Protein AF-A0AAI9R933-F1 (afdb_monomer)

Sequence (126 aa):
MLLDGRWTGPILDQHMHLDRSNRFLDAVSEFTLAGGTGIMLVHKPNFSSDLPTDLDGYRAAYSDTLSMAEEVRAAYGIEVGVVLGPHPVVWEHQIVPLGLKRATELHLEAVSLALDHIEAGDAVCL

Nearest PDB structures (foldseek):
  6uqv-assembly1_A  TM=5.625E-01  e=8.660E-01  Pseudomonas aeruginosa PAO1
  6uqy-assembly1_A  TM=5.247E-01  e=6.674E-01  Pseudomonas aeruginosa PAO1
  8d90-assembly2_B  TM=5.274E-01  e=7.603E-01  Pseudomonas aeruginosa PAO1
  6ur0-assembly2_B  TM=4.885E-01  e=8.660E-01  Pseudomonas aeruginosa PAO1
  8uf8-assembly1_B  TM=4.366E-01  e=6.674E-01  Homo sapiens

Solvent-accessible surface area (backbone atoms only — not comparable to full-atom values): 7118 Å² total; per-residue (Å²): 88,73,57,96,90,38,80,72,47,88,34,68,45,82,74,37,74,66,41,86,93,60,61,36,67,59,53,52,50,53,42,42,75,74,57,42,43,28,37,25,42,37,55,58,79,60,84,92,50,87,68,61,90,51,70,67,42,44,52,52,53,51,51,50,50,53,49,52,45,52,52,47,34,74,75,67,73,37,50,68,46,34,29,35,48,64,53,70,67,56,42,60,62,32,26,76,85,57,33,62,70,52,22,53,52,50,44,53,51,39,41,51,53,30,50,53,35,35,75,71,63,75,22,78,45,108

Mean predicted aligned error: 3.01 Å

pLDDT: mean 96.32, std 3.7, range [74.19, 98.75]

Radius of gyration: 16.58 Å; Cα contacts (8 Å, |Δi|>4): 166; chains: 1; bounding box: 38×24×51 Å

Secondary structure (DSSP, 8-state):
-EETTEE-S--EEEEE---TTTTHHHHHHHHHHTT--EEEEE----TTSPPP-SHHHHHHHHHHHHHHHHHHHHHH--EEEEE----HHHHHHHHHHH-HHHHHHHHHHHHHHHHHHHHHTS-SB-

Structure (mmCIF, N/CA/C/O backbone):
data_AF-A0AAI9R933-F1
#
_entry.id   AF-A0AAI9R933-F1
#
loop_
_atom_site.group_PDB
_atom_site.id
_atom_site.type_symbol
_atom_site.label_atom_id
_atom_site.label_alt_id
_atom_site.label_comp_id
_atom_site.label_asym_id
_atom_site.label_entity_id
_atom_site.label_seq_id
_atom_site.pdbx_PDB_ins_code
_atom_site.Cartn_x
_atom_site.Cartn_y
_atom_site.Cartn_z
_atom_site.occupancy
_atom_site.B_iso_or_equiv
_atom_site.auth_seq_id
_atom_site.auth_comp_id
_atom_site.auth_asym_id
_atom_site.auth_atom_id
_atom_site.pdbx_PDB_model_num
ATOM 1 N N . MET A 1 1 ? -18.812 10.077 19.236 1.00 74.19 1 MET A N 1
ATOM 2 C CA . MET A 1 1 ? -19.716 10.692 20.242 1.00 74.19 1 MET A CA 1
ATOM 3 C C . MET A 1 1 ? -18.941 10.809 21.551 1.00 74.19 1 MET A C 1
ATOM 5 O O . MET A 1 1 ? -18.042 10.004 21.754 1.00 74.19 1 MET A O 1
ATOM 9 N N . LEU A 1 2 ? -19.195 11.825 22.383 1.00 89.19 2 LEU A N 1
ATOM 10 C CA . LEU A 1 2 ? -18.527 11.978 23.686 1.00 89.19 2 LEU A CA 1
ATOM 11 C C . LEU A 1 2 ? -19.402 11.364 24.790 1.00 89.19 2 LEU A C 1
ATOM 13 O O . LEU A 1 2 ? -20.589 11.674 24.851 1.00 89.19 2 LEU A O 1
ATOM 17 N N . LEU A 1 3 ? -18.818 10.538 25.658 1.00 91.88 3 LEU A N 1
ATOM 18 C CA . LEU A 1 3 ? -19.428 10.012 26.882 1.00 91.88 3 LEU A CA 1
ATOM 19 C C . LEU A 1 3 ? -18.541 10.409 28.066 1.00 91.88 3 LEU A C 1
ATOM 21 O O . LEU A 1 3 ? -17.346 10.122 28.054 1.00 91.88 3 LEU A O 1
ATOM 25 N N . ASP A 1 4 ? -19.095 11.121 29.047 1.00 93.50 4 ASP A N 1
ATOM 26 C CA . ASP A 1 4 ? -18.366 11.619 30.228 1.00 93.50 4 ASP A CA 1
ATOM 27 C C . ASP A 1 4 ? -17.064 12.374 29.890 1.00 93.50 4 ASP A C 1
ATOM 29 O O . ASP A 1 4 ? -16.027 12.228 30.538 1.00 93.50 4 ASP A O 1
ATOM 33 N N . GLY A 1 5 ? -17.104 13.171 28.816 1.00 92.00 5 GLY A N 1
ATOM 34 C CA . GLY A 1 5 ? -15.951 13.935 28.328 1.00 92.00 5 GLY A CA 1
ATOM 35 C C . GLY A 1 5 ? -14.900 13.108 27.578 1.00 92.00 5 GLY A C 1
ATOM 36 O O . GLY A 1 5 ? -13.880 13.661 27.174 1.00 92.00 5 GLY A O 1
ATOM 37 N N . ARG A 1 6 ? -15.136 11.809 27.351 1.00 89.25 6 ARG A N 1
ATOM 38 C CA . ARG A 1 6 ? -14.261 10.917 26.576 1.00 89.25 6 ARG A CA 1
ATOM 39 C C . ARG A 1 6 ? -14.865 10.597 25.218 1.00 89.25 6 ARG A C 1
ATOM 41 O O . ARG A 1 6 ? -16.064 10.362 25.102 1.00 89.25 6 ARG A O 1
ATOM 48 N N . TRP A 1 7 ? -14.038 10.566 24.179 1.00 91.44 7 TRP A N 1
ATOM 49 C CA . TRP A 1 7 ? -14.464 10.116 22.855 1.00 91.44 7 TRP A CA 1
ATOM 50 C C . TRP A 1 7 ? -14.665 8.600 22.845 1.00 91.44 7 TRP A C 1
ATOM 52 O O . TRP A 1 7 ? -13.781 7.858 23.258 1.00 91.44 7 TRP A O 1
ATOM 62 N N . THR A 1 8 ? -15.829 8.155 22.375 1.00 91.31 8 THR A N 1
ATOM 63 C CA . THR A 1 8 ? -16.189 6.733 22.229 1.00 91.31 8 THR A CA 1
ATOM 64 C C . THR A 1 8 ? -16.507 6.348 20.785 1.00 91.31 8 THR A C 1
ATOM 66 O O . THR A 1 8 ? -16.987 5.250 20.524 1.00 91.31 8 THR A O 1
ATOM 69 N N . GLY A 1 9 ? -16.310 7.270 19.838 1.00 94.50 9 GLY A N 1
ATOM 70 C CA . GLY A 1 9 ? -16.488 6.975 18.419 1.00 94.50 9 GLY A CA 1
ATOM 71 C C . GLY A 1 9 ? -15.240 6.344 17.793 1.00 94.50 9 GLY A C 1
ATOM 72 O O . GLY A 1 9 ? -14.224 6.192 18.471 1.00 94.50 9 GLY A O 1
ATOM 73 N N . PRO A 1 10 ? -15.288 6.055 16.484 1.00 96.12 10 PRO A N 1
ATOM 74 C CA . PRO A 1 10 ? -14.117 5.612 15.738 1.00 96.12 10 PRO A CA 1
ATOM 75 C C . PRO A 1 10 ? -12.979 6.637 15.792 1.00 96.12 10 PRO A C 1
ATOM 77 O O . PRO A 1 10 ? -13.225 7.847 15.801 1.00 96.12 10 PRO A O 1
ATOM 80 N N . ILE A 1 11 ? -11.742 6.149 15.808 1.00 97.19 11 ILE A N 1
ATOM 81 C CA . ILE A 1 11 ? -10.516 6.933 15.652 1.00 97.19 11 ILE A CA 1
ATOM 82 C C . ILE A 1 11 ? -9.781 6.356 14.444 1.00 97.19 11 ILE A C 1
ATOM 84 O O . ILE A 1 11 ? -9.322 5.214 14.479 1.00 97.19 11 ILE A O 1
ATOM 88 N N . LEU A 1 12 ? -9.713 7.149 13.377 1.00 97.88 12 LEU A N 1
ATOM 89 C CA . LEU A 1 12 ? -9.089 6.786 12.109 1.00 97.88 12 LEU A CA 1
ATOM 90 C C . LEU A 1 12 ? -7.778 7.551 11.948 1.00 97.88 12 LEU A C 1
ATOM 92 O O . LEU A 1 12 ? -7.792 8.784 11.969 1.00 97.88 12 LEU A O 1
ATOM 96 N N . ASP A 1 13 ? -6.679 6.836 11.725 1.00 98.19 13 ASP A N 1
ATOM 97 C CA . ASP A 1 13 ? -5.514 7.439 11.081 1.00 98.19 13 ASP A CA 1
ATOM 98 C C . ASP A 1 13 ? -5.760 7.464 9.568 1.00 98.19 13 ASP A C 1
ATOM 100 O O . ASP A 1 13 ? -5.876 6.423 8.922 1.00 98.19 13 ASP A O 1
ATOM 104 N N . GLN A 1 14 ? -5.904 8.663 9.011 1.00 97.12 14 GLN A N 1
ATOM 105 C CA . GLN A 1 14 ? -6.256 8.859 7.604 1.00 97.12 14 GLN A CA 1
ATOM 106 C C . GLN A 1 14 ? -5.078 8.637 6.650 1.00 97.12 14 GLN A C 1
ATOM 108 O O . GLN A 1 14 ? -5.293 8.620 5.440 1.00 97.12 14 GLN A O 1
ATOM 113 N N . HIS A 1 15 ? -3.848 8.499 7.154 1.00 97.56 15 HIS A N 1
ATOM 114 C CA . HIS A 1 15 ? -2.666 8.316 6.317 1.00 97.56 15 HIS A CA 1
ATOM 115 C C . HIS A 1 15 ? -1.547 7.646 7.116 1.00 97.56 15 HIS A C 1
ATOM 117 O O . HIS A 1 15 ? -0.675 8.311 7.676 1.00 97.56 15 HIS A O 1
ATOM 123 N N . MET A 1 16 ? -1.520 6.316 7.103 1.00 97.38 16 MET A N 1
ATOM 124 C CA . MET A 1 16 ? -0.475 5.538 7.755 1.00 97.38 16 MET A CA 1
ATOM 125 C C . MET A 1 16 ? 0.409 4.839 6.723 1.00 97.38 16 MET A C 1
ATOM 127 O O . MET A 1 16 ? -0.068 4.100 5.864 1.00 97.38 16 MET A O 1
ATOM 131 N N . HIS A 1 17 ? 1.720 5.031 6.847 1.00 96.69 17 HIS A N 1
ATOM 132 C CA . HIS A 1 17 ? 2.710 4.208 6.161 1.00 96.69 17 HIS A CA 1
ATOM 133 C C . HIS A 1 17 ? 3.276 3.182 7.136 1.00 96.69 17 HIS A C 1
ATOM 135 O O . HIS A 1 17 ? 3.800 3.542 8.192 1.00 96.69 17 HIS A O 1
ATOM 141 N N . LEU A 1 18 ? 3.218 1.911 6.755 1.00 96.50 18 LEU A N 1
ATOM 142 C CA . LEU A 1 18 ? 3.843 0.821 7.490 1.00 96.50 18 LEU A CA 1
ATOM 143 C C . LEU A 1 18 ? 5.090 0.337 6.749 1.00 96.50 18 LEU A C 1
ATOM 145 O O . LEU A 1 18 ? 5.205 0.479 5.535 1.00 96.50 18 LEU A O 1
ATOM 149 N N . ASP A 1 19 ? 6.037 -0.227 7.493 1.00 94.06 19 ASP A N 1
ATOM 150 C CA . ASP A 1 19 ? 7.319 -0.675 6.954 1.00 94.06 19 ASP A CA 1
ATOM 151 C C . ASP A 1 19 ? 7.771 -1.938 7.688 1.00 94.06 19 ASP A C 1
ATOM 153 O O . ASP A 1 19 ? 8.041 -1.890 8.893 1.00 94.06 19 ASP A O 1
ATOM 157 N N . ARG A 1 20 ? 7.836 -3.061 6.959 1.00 91.69 20 ARG A N 1
ATOM 158 C CA . ARG A 1 20 ? 8.215 -4.380 7.495 1.00 91.69 20 ARG A CA 1
ATOM 159 C C . ARG A 1 20 ? 9.632 -4.417 8.057 1.00 91.69 20 ARG A C 1
ATOM 161 O O . ARG A 1 20 ? 9.917 -5.242 8.915 1.00 91.69 20 ARG A O 1
ATOM 168 N N . SER A 1 21 ? 10.523 -3.555 7.572 1.00 91.75 21 SER A N 1
ATOM 169 C CA . SER A 1 21 ? 11.904 -3.457 8.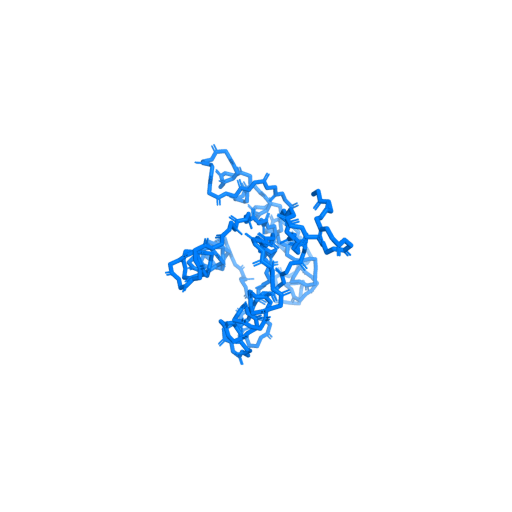058 1.00 91.75 21 SER A CA 1
ATOM 170 C C . SER A 1 21 ? 12.041 -2.542 9.278 1.00 91.75 21 SER A C 1
ATOM 172 O O . SER A 1 21 ? 13.153 -2.289 9.739 1.00 91.75 21 SER A O 1
ATOM 174 N N . ASN A 1 22 ? 10.926 -2.031 9.802 1.00 93.56 22 ASN A N 1
ATOM 175 C CA . ASN A 1 22 ? 10.885 -1.189 10.985 1.00 93.56 22 ASN A CA 1
ATOM 176 C C . ASN A 1 22 ? 9.774 -1.681 11.931 1.00 93.56 22 ASN A C 1
ATOM 178 O O . ASN A 1 22 ? 9.591 -2.881 12.109 1.00 93.56 22 ASN A O 1
ATOM 182 N N . ARG A 1 23 ? 9.034 -0.773 12.569 1.00 95.75 23 ARG A N 1
ATOM 183 C CA . ARG A 1 23 ? 8.092 -1.114 13.642 1.00 95.75 23 ARG A CA 1
ATOM 184 C C . ARG A 1 23 ? 6.869 -1.916 13.199 1.00 95.75 23 ARG A C 1
ATOM 186 O O . ARG A 1 23 ? 6.298 -2.599 14.032 1.00 95.75 23 ARG A O 1
ATOM 193 N N . PHE A 1 24 ? 6.451 -1.805 11.936 1.00 96.75 24 PHE A N 1
ATOM 194 C CA . PHE A 1 24 ? 5.289 -2.494 11.362 1.00 96.75 24 PHE A CA 1
ATOM 195 C C . PHE A 1 24 ? 4.120 -2.710 12.353 1.00 96.75 24 PHE A C 1
ATOM 197 O O . PHE A 1 24 ? 3.462 -1.742 12.734 1.00 96.75 24 PHE A O 1
ATOM 204 N N . LEU A 1 25 ? 3.884 -3.951 12.798 1.00 98.31 25 LEU A N 1
ATOM 205 C CA . LEU A 1 25 ? 2.801 -4.313 13.717 1.00 98.31 25 LEU A CA 1
ATOM 206 C C . LEU A 1 25 ? 2.930 -3.647 15.094 1.00 98.31 25 LEU A C 1
ATOM 208 O O . LEU A 1 25 ? 1.917 -3.261 15.664 1.00 98.31 25 LEU A O 1
ATOM 212 N N . ASP A 1 26 ? 4.137 -3.400 15.607 1.00 98.31 26 ASP A N 1
ATOM 213 C CA . ASP A 1 26 ? 4.313 -2.699 16.885 1.00 98.31 26 ASP A CA 1
ATOM 214 C C . ASP A 1 26 ? 3.759 -1.268 16.830 1.00 98.31 26 ASP A C 1
ATOM 216 O O . ASP A 1 26 ? 3.198 -0.786 17.813 1.00 98.31 26 ASP A O 1
ATOM 220 N N . ALA A 1 27 ? 3.864 -0.590 15.680 1.00 98.00 27 ALA A N 1
ATOM 221 C CA . ALA A 1 27 ? 3.274 0.739 15.507 1.00 98.00 27 ALA A CA 1
ATOM 222 C C . ALA A 1 27 ? 1.737 0.685 15.541 1.00 98.00 27 ALA A C 1
ATOM 224 O O . ALA A 1 27 ? 1.094 1.539 16.150 1.00 98.00 27 ALA A O 1
ATOM 225 N N . VAL A 1 28 ? 1.146 -0.349 14.936 1.00 98.56 28 VAL A N 1
ATOM 226 C CA . VAL A 1 28 ? -0.308 -0.561 14.957 1.00 98.56 28 VAL A CA 1
ATOM 227 C C . VAL A 1 28 ? -0.785 -0.972 16.352 1.00 98.56 28 VAL A C 1
ATOM 229 O O . VAL A 1 28 ? -1.808 -0.483 16.827 1.00 98.56 28 VAL A O 1
ATOM 232 N N . SER A 1 29 ? -0.016 -1.803 17.055 1.00 98.56 29 SER A N 1
ATOM 233 C CA . SER A 1 29 ? -0.261 -2.172 18.451 1.00 98.56 29 SER A CA 1
ATOM 234 C C . SER A 1 29 ? -0.363 -0.933 19.341 1.00 98.56 29 SER A C 1
ATOM 236 O O . SER A 1 29 ? -1.332 -0.766 20.077 1.00 98.56 29 SER A O 1
ATOM 238 N N . GLU A 1 30 ? 0.580 0.003 19.224 1.00 98.38 30 GLU A N 1
ATOM 239 C CA . GLU A 1 30 ? 0.533 1.250 19.993 1.00 98.38 30 GLU A CA 1
ATOM 240 C C . GLU A 1 30 ? -0.665 2.130 19.633 1.00 98.38 30 GLU A C 1
ATOM 242 O O . GLU A 1 30 ? -1.310 2.681 20.528 1.00 98.38 30 GLU A O 1
ATOM 247 N N . PHE A 1 31 ? -0.998 2.235 18.344 1.00 98.38 31 PHE A N 1
ATOM 248 C CA . PHE A 1 31 ? -2.167 2.990 17.897 1.00 98.38 31 PHE A CA 1
ATOM 249 C C . PHE A 1 31 ? -3.472 2.404 18.454 1.00 98.38 31 PHE A C 1
ATOM 251 O O . PHE A 1 31 ? -4.312 3.138 18.979 1.00 98.38 31 PHE A O 1
ATOM 258 N N . THR A 1 32 ? -3.630 1.081 18.410 1.00 98.06 32 THR A N 1
ATOM 259 C CA . THR A 1 32 ? -4.824 0.399 18.931 1.00 98.06 32 THR A CA 1
ATOM 260 C C . THR A 1 32 ? -4.916 0.465 20.454 1.00 98.06 32 THR A C 1
ATOM 262 O O . THR A 1 32 ? -5.994 0.735 20.984 1.00 98.06 32 THR A O 1
ATOM 265 N N . LEU A 1 33 ? -3.794 0.351 21.175 1.00 97.38 33 LEU A N 1
ATOM 266 C CA . LEU A 1 33 ? -3.738 0.560 22.630 1.00 97.38 33 LEU A CA 1
ATOM 267 C C . LEU A 1 33 ? -4.127 1.989 23.040 1.00 97.38 33 LEU A C 1
ATOM 269 O O . LEU A 1 33 ? -4.678 2.187 24.124 1.00 97.38 33 LEU A O 1
ATOM 273 N N . ALA A 1 34 ? -3.886 2.977 22.176 1.00 96.19 34 ALA A N 1
ATOM 274 C CA . ALA A 1 34 ? -4.325 4.357 22.373 1.00 96.19 34 ALA A CA 1
ATOM 275 C C . ALA A 1 34 ? -5.809 4.599 22.012 1.00 96.19 34 ALA A C 1
ATOM 277 O O . ALA A 1 34 ? -6.303 5.715 22.187 1.00 96.19 34 ALA A O 1
ATOM 278 N N . GLY A 1 35 ? -6.531 3.575 21.543 1.00 95.88 35 GLY A N 1
ATOM 279 C CA . GLY A 1 35 ? -7.947 3.644 21.168 1.00 95.88 35 GLY A CA 1
ATOM 280 C C . GLY A 1 35 ? -8.210 3.767 19.665 1.00 95.88 35 GLY A C 1
ATOM 281 O O . GLY A 1 35 ? -9.352 3.998 19.274 1.00 95.88 35 GLY A O 1
ATOM 282 N N . GLY A 1 36 ? -7.182 3.630 18.824 1.00 97.75 36 GLY A N 1
ATOM 283 C CA . GLY A 1 36 ? -7.312 3.596 17.370 1.00 97.75 36 GLY A CA 1
ATOM 284 C C . GLY A 1 36 ? -8.201 2.448 16.889 1.00 97.75 36 GLY A C 1
ATOM 285 O O . GLY A 1 36 ? -8.065 1.318 17.352 1.00 97.75 36 GLY A O 1
ATOM 286 N N . THR A 1 37 ? -9.111 2.732 15.955 1.00 98.19 37 THR A N 1
ATOM 287 C CA . THR A 1 37 ? -10.097 1.753 15.456 1.00 98.19 37 THR A CA 1
ATOM 288 C C . THR A 1 37 ? -10.011 1.513 13.955 1.00 98.19 37 THR A C 1
ATOM 290 O O . THR A 1 37 ? -10.678 0.617 13.445 1.00 98.19 37 THR A O 1
ATOM 293 N N . GLY A 1 38 ? -9.232 2.316 13.232 1.00 98.44 38 GLY A N 1
ATOM 294 C CA . GLY A 1 38 ? -8.953 2.059 11.829 1.00 98.44 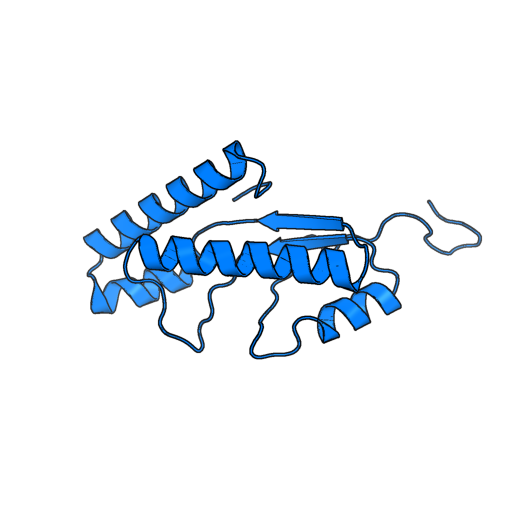38 GLY A CA 1
ATOM 295 C C . GLY A 1 38 ? -7.799 2.881 11.281 1.00 98.44 38 GLY A C 1
ATOM 296 O O . GLY A 1 38 ? -7.417 3.897 11.865 1.00 98.44 38 GLY A O 1
ATOM 297 N N . ILE A 1 39 ? -7.254 2.435 10.153 1.00 98.62 39 ILE A N 1
ATOM 298 C CA . ILE A 1 39 ? -6.174 3.113 9.431 1.00 98.62 39 ILE A CA 1
ATOM 299 C C . ILE A 1 39 ? -6.449 3.136 7.925 1.00 98.62 39 ILE A C 1
ATOM 301 O O . ILE A 1 39 ? -7.058 2.219 7.377 1.00 98.62 39 ILE A O 1
ATOM 305 N N . MET A 1 40 ? -5.942 4.156 7.243 1.00 98.56 40 MET A N 1
ATOM 306 C CA . MET A 1 40 ? -5.737 4.144 5.797 1.00 98.56 40 MET A CA 1
ATOM 307 C C . MET A 1 40 ? -4.273 3.803 5.532 1.00 98.56 40 MET A C 1
ATOM 309 O O . MET A 1 40 ? -3.388 4.639 5.721 1.00 98.56 40 MET A O 1
ATOM 313 N N . LEU A 1 41 ? -4.010 2.561 5.134 1.00 98.50 41 LEU A N 1
ATOM 314 C CA . LEU A 1 41 ? -2.682 2.089 4.777 1.00 98.50 41 LEU A CA 1
ATOM 315 C C . LEU A 1 41 ? -2.316 2.610 3.387 1.00 98.50 41 LEU A C 1
ATOM 317 O O . LEU A 1 41 ? -2.814 2.115 2.375 1.00 98.50 41 LEU A O 1
ATOM 321 N N . VAL A 1 42 ? -1.435 3.605 3.349 1.00 98.06 42 VAL A N 1
ATOM 322 C CA . VAL A 1 42 ? -0.963 4.209 2.104 1.00 98.06 42 VAL A CA 1
ATOM 323 C C . VAL A 1 42 ? 0.286 3.492 1.627 1.00 98.06 42 VAL A C 1
ATOM 325 O O . VAL A 1 42 ? 1.265 3.371 2.374 1.00 98.06 42 VAL A O 1
ATOM 328 N N . HIS A 1 43 ? 0.263 3.044 0.372 1.00 97.44 43 HIS A N 1
ATOM 329 C CA . HIS A 1 43 ? 1.386 2.369 -0.255 1.00 97.44 43 HIS A CA 1
ATOM 330 C C . HIS A 1 43 ? 2.672 3.181 -0.089 1.00 97.44 43 HIS A C 1
ATOM 332 O O . HIS A 1 43 ? 2.790 4.330 -0.525 1.00 97.44 43 HIS A O 1
ATOM 338 N N . LYS A 1 44 ? 3.656 2.545 0.541 1.00 93.62 44 LYS A N 1
ATOM 339 C CA . LYS A 1 44 ? 5.033 3.009 0.605 1.00 93.62 44 LYS A CA 1
ATOM 340 C C . LYS A 1 44 ? 5.906 1.868 0.086 1.00 93.62 44 LYS A C 1
ATOM 342 O O . LYS A 1 44 ? 5.933 0.812 0.713 1.00 93.62 44 LYS A O 1
ATOM 347 N N . PRO A 1 45 ? 6.641 2.059 -1.014 1.00 88.44 45 PRO A N 1
ATOM 348 C CA . PRO A 1 45 ? 7.586 1.056 -1.469 1.00 88.44 45 PRO A CA 1
ATOM 349 C C . PRO A 1 45 ? 8.737 0.933 -0.466 1.00 88.44 45 PRO A C 1
ATOM 351 O O . PRO A 1 45 ? 9.081 1.884 0.245 1.00 88.44 45 PRO A O 1
ATOM 354 N N . ASN A 1 46 ? 9.362 -0.240 -0.415 1.00 88.25 46 ASN A N 1
ATOM 355 C CA . ASN A 1 46 ? 10.532 -0.437 0.424 1.00 88.25 46 ASN A CA 1
ATOM 356 C C . ASN A 1 46 ? 11.753 0.255 -0.203 1.00 88.25 46 ASN A C 1
ATOM 358 O O . ASN A 1 46 ? 12.438 -0.302 -1.054 1.00 88.25 46 ASN A O 1
ATOM 362 N N . PHE A 1 47 ? 12.037 1.476 0.252 1.00 87.69 47 PHE A N 1
ATOM 363 C CA . PHE A 1 47 ? 13.213 2.251 -0.162 1.00 87.69 47 PHE A CA 1
ATOM 364 C C . PHE A 1 47 ? 14.549 1.676 0.336 1.00 87.69 47 PHE A C 1
ATOM 366 O O . PHE A 1 47 ? 15.602 2.165 -0.064 1.00 87.69 47 PHE A O 1
ATOM 373 N N . SER A 1 48 ? 14.525 0.668 1.214 1.00 85.56 48 SER A N 1
ATOM 374 C CA . SER A 1 48 ? 15.728 -0.042 1.670 1.00 85.56 48 SER A CA 1
ATOM 375 C C . SER A 1 48 ? 16.074 -1.243 0.780 1.00 85.56 48 SER A C 1
ATOM 377 O O . SER A 1 48 ? 17.114 -1.866 0.985 1.00 85.56 48 SER A O 1
ATOM 3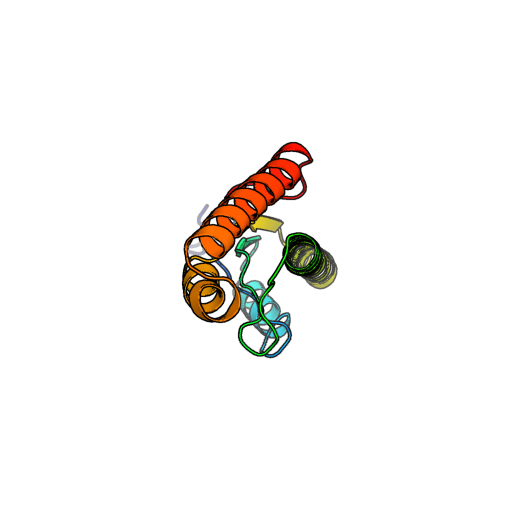79 N N . SER A 1 49 ? 15.212 -1.586 -0.182 1.00 83.69 49 SER A N 1
ATOM 380 C CA . SER A 1 49 ? 15.422 -2.638 -1.180 1.00 83.69 49 SER A CA 1
ATOM 381 C C . SER A 1 49 ? 15.382 -2.071 -2.598 1.00 83.69 49 SER A C 1
ATOM 383 O O . SER A 1 49 ? 15.141 -0.879 -2.796 1.00 83.69 49 SER A O 1
ATOM 385 N N . ASP A 1 50 ? 15.584 -2.936 -3.593 1.00 87.06 50 ASP A N 1
ATOM 386 C CA . ASP A 1 50 ? 15.440 -2.553 -4.994 1.00 87.06 50 ASP A CA 1
ATOM 387 C C . ASP A 1 50 ? 14.019 -2.043 -5.267 1.00 87.06 50 ASP A C 1
ATOM 389 O O . ASP A 1 50 ? 13.020 -2.702 -4.963 1.00 87.06 50 ASP A O 1
ATOM 393 N N . LEU A 1 51 ? 13.938 -0.837 -5.829 1.00 94.56 51 LEU A N 1
ATOM 394 C CA . LEU A 1 51 ? 12.679 -0.253 -6.273 1.00 94.56 51 LEU A CA 1
ATOM 395 C C . LEU A 1 51 ? 12.200 -0.962 -7.551 1.00 94.56 51 LEU A C 1
ATOM 397 O O . LEU A 1 51 ? 13.034 -1.385 -8.355 1.00 94.56 51 LEU A O 1
ATOM 401 N N . PRO A 1 52 ? 10.877 -1.056 -7.789 1.00 95.94 52 PRO A N 1
ATOM 402 C CA . PRO A 1 52 ? 10.349 -1.632 -9.021 1.00 95.94 52 PRO A CA 1
ATOM 403 C C . PRO A 1 52 ? 10.976 -0.984 -10.259 1.00 95.94 52 PRO A C 1
ATOM 405 O O . PRO A 1 52 ? 11.062 0.239 -10.338 1.00 95.94 52 PRO A O 1
ATOM 408 N N . THR A 1 53 ? 11.402 -1.784 -11.234 1.00 96.56 53 THR A N 1
ATOM 409 C CA . THR A 1 53 ? 11.926 -1.293 -12.527 1.00 96.56 53 THR A CA 1
ATOM 410 C C . THR A 1 53 ? 11.061 -1.712 -13.717 1.00 96.56 53 THR A C 1
ATOM 412 O O . THR A 1 53 ? 11.295 -1.288 -14.849 1.00 96.56 53 THR A O 1
ATOM 415 N N . ASP A 1 54 ? 10.014 -2.485 -13.445 1.00 97.81 54 ASP A N 1
ATOM 416 C CA . ASP A 1 54 ? 8.997 -2.947 -14.375 1.00 97.81 54 ASP A CA 1
ATOM 417 C C . ASP A 1 54 ? 7.645 -3.114 -13.656 1.00 97.81 54 ASP A C 1
ATOM 419 O O . ASP A 1 54 ? 7.508 -2.849 -12.454 1.00 97.81 54 ASP A O 1
ATOM 423 N N . LEU A 1 55 ? 6.619 -3.503 -14.416 1.00 98.19 55 LEU A N 1
ATOM 424 C CA . LEU A 1 55 ? 5.260 -3.634 -13.899 1.00 98.19 55 LEU A CA 1
ATOM 425 C C . LEU A 1 55 ? 5.111 -4.821 -12.936 1.00 98.19 55 LEU A C 1
ATOM 427 O O . LEU A 1 55 ? 4.319 -4.743 -11.999 1.00 98.19 55 LEU A O 1
ATOM 431 N N . ASP A 1 56 ? 5.883 -5.892 -13.120 1.00 98.31 56 ASP A N 1
ATOM 432 C CA . ASP A 1 56 ? 5.851 -7.053 -12.226 1.00 98.31 56 ASP A CA 1
ATOM 433 C C . ASP A 1 56 ? 6.408 -6.701 -10.839 1.00 98.31 56 ASP A C 1
ATOM 435 O O . ASP A 1 56 ? 5.837 -7.104 -9.822 1.00 98.31 56 ASP A O 1
ATOM 439 N N . GLY A 1 57 ? 7.436 -5.849 -10.772 1.00 97.62 57 GLY A N 1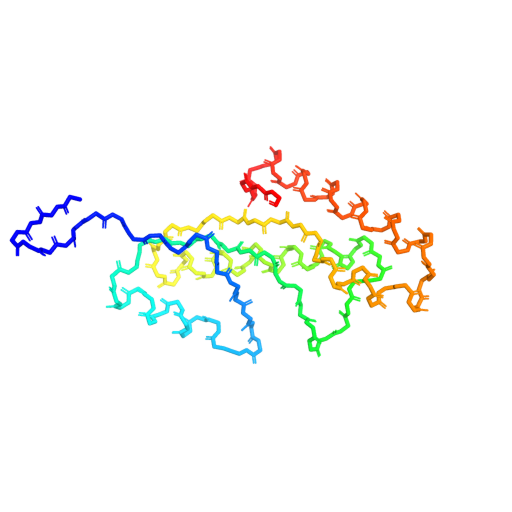
ATOM 440 C CA . GLY A 1 57 ? 7.910 -5.264 -9.520 1.00 97.62 57 GLY A CA 1
ATOM 441 C C . GLY A 1 57 ? 6.831 -4.447 -8.802 1.00 97.62 57 GLY A C 1
ATOM 442 O O . GLY A 1 57 ? 6.697 -4.540 -7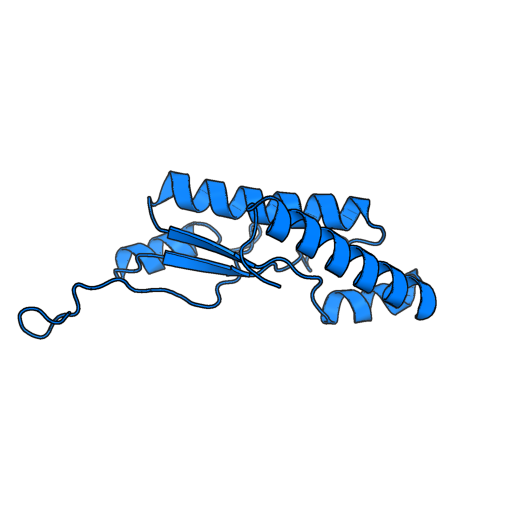.581 1.00 97.62 57 GLY A O 1
ATOM 443 N N . TYR A 1 58 ? 6.010 -3.691 -9.539 1.00 98.12 58 TYR A N 1
ATOM 444 C CA . TYR A 1 58 ? 4.872 -2.976 -8.949 1.00 98.12 58 TYR A CA 1
ATOM 445 C C . TYR A 1 58 ? 3.773 -3.922 -8.463 1.00 98.12 58 TYR A C 1
ATOM 447 O O . TYR A 1 58 ? 3.244 -3.706 -7.374 1.00 98.12 58 TYR A O 1
ATOM 455 N N . ARG A 1 59 ? 3.468 -4.998 -9.202 1.00 98.25 59 ARG A N 1
ATOM 456 C CA . ARG A 1 59 ? 2.531 -6.038 -8.737 1.00 98.25 59 ARG A CA 1
ATOM 457 C C . ARG A 1 59 ? 2.993 -6.643 -7.417 1.00 98.25 59 ARG A C 1
ATOM 459 O O . ARG A 1 59 ? 2.190 -6.767 -6.496 1.00 98.25 59 ARG A O 1
ATOM 466 N N . ALA A 1 60 ? 4.281 -6.959 -7.297 1.00 97.19 60 ALA A N 1
ATOM 467 C CA . ALA A 1 60 ? 4.851 -7.464 -6.052 1.00 97.19 60 ALA A CA 1
ATOM 468 C C . ALA A 1 60 ? 4.749 -6.430 -4.915 1.00 97.19 60 ALA A C 1
ATOM 470 O O . ALA A 1 60 ? 4.310 -6.766 -3.817 1.00 97.19 60 ALA A O 1
ATOM 471 N N . ALA A 1 61 ? 5.084 -5.165 -5.182 1.00 96.88 61 ALA A N 1
ATOM 472 C CA . ALA A 1 61 ? 5.041 -4.099 -4.182 1.00 96.88 61 ALA A CA 1
ATOM 473 C C . ALA A 1 61 ? 3.611 -3.795 -3.684 1.00 96.88 61 ALA A C 1
ATOM 475 O O . ALA A 1 61 ? 3.400 -3.579 -2.487 1.00 96.88 61 ALA A O 1
ATOM 476 N N . TYR A 1 62 ? 2.615 -3.798 -4.574 1.00 98.06 62 TYR A N 1
ATOM 477 C CA . TYR A 1 62 ? 1.207 -3.628 -4.199 1.00 98.06 62 TYR A CA 1
ATOM 478 C C . TYR A 1 62 ? 0.663 -4.854 -3.475 1.00 98.06 62 TYR A C 1
ATOM 480 O O . TYR A 1 62 ? 0.020 -4.701 -2.438 1.00 98.06 62 TYR A O 1
ATOM 488 N N . SER A 1 63 ? 0.994 -6.061 -3.943 1.00 97.69 63 SER A N 1
ATOM 489 C CA . SER A 1 63 ? 0.638 -7.301 -3.249 1.00 97.69 63 SER A CA 1
ATOM 490 C C . SER A 1 63 ? 1.189 -7.335 -1.823 1.00 97.69 63 SER A C 1
ATOM 492 O O . SER A 1 63 ? 0.507 -7.827 -0.927 1.00 97.69 63 SER A O 1
ATOM 494 N N . ASP A 1 64 ? 2.391 -6.803 -1.592 1.00 97.06 64 ASP A N 1
ATOM 495 C CA . ASP A 1 64 ? 2.948 -6.713 -0.244 1.00 97.06 64 ASP A CA 1
ATOM 496 C C . ASP A 1 64 ? 2.144 -5.754 0.643 1.00 97.06 64 ASP A C 1
ATOM 498 O O . ASP A 1 64 ? 1.803 -6.097 1.771 1.00 97.06 64 ASP A O 1
ATOM 502 N N . THR A 1 65 ? 1.748 -4.592 0.112 1.00 97.94 65 THR A N 1
ATOM 503 C CA . THR A 1 65 ? 0.899 -3.628 0.840 1.00 97.94 65 THR A CA 1
ATOM 504 C C . THR A 1 65 ? -0.467 -4.225 1.187 1.00 97.94 65 THR A C 1
ATOM 506 O O . THR A 1 65 ? -0.954 -4.050 2.304 1.00 97.94 65 THR A O 1
ATOM 509 N N . LEU A 1 66 ? -1.072 -4.974 0.262 1.00 98.50 66 LEU A N 1
ATOM 510 C CA . LEU A 1 66 ? -2.324 -5.693 0.504 1.00 98.50 66 LEU A CA 1
ATOM 511 C C . LEU A 1 66 ? -2.152 -6.768 1.588 1.00 98.50 66 LEU A C 1
ATOM 513 O O . LEU A 1 66 ? -2.971 -6.850 2.500 1.00 98.50 66 LEU A O 1
ATOM 517 N N . SER A 1 67 ? -1.051 -7.528 1.558 1.00 98.50 67 SER A N 1
ATOM 518 C CA . SER A 1 67 ? -0.721 -8.498 2.614 1.00 98.50 67 SER A CA 1
ATOM 519 C C . SER A 1 67 ? -0.554 -7.825 3.976 1.00 98.50 67 SER A C 1
ATOM 521 O O . SER A 1 67 ? -1.064 -8.326 4.973 1.00 98.50 67 SER A O 1
ATOM 523 N N . MET A 1 68 ? 0.110 -6.667 4.034 1.00 98.38 68 MET A N 1
ATOM 524 C CA . MET A 1 68 ? 0.250 -5.906 5.277 1.00 98.38 68 MET A CA 1
ATOM 525 C C . MET A 1 68 ? -1.111 -5.498 5.848 1.00 98.38 68 MET A C 1
ATOM 527 O O . MET A 1 68 ? -1.303 -5.554 7.062 1.00 98.38 68 MET A O 1
ATOM 531 N N . ALA A 1 69 ? -2.060 -5.113 4.990 1.00 98.56 69 ALA A N 1
ATOM 532 C CA . ALA A 1 69 ? -3.417 -4.794 5.416 1.00 98.56 69 ALA A CA 1
ATOM 533 C C . ALA A 1 69 ? -4.119 -6.014 6.036 1.00 98.56 69 ALA A C 1
ATOM 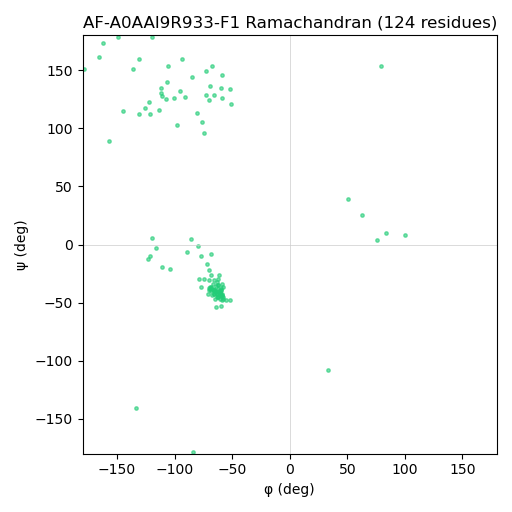535 O O . ALA A 1 69 ? -4.701 -5.895 7.114 1.00 98.56 69 ALA A O 1
ATOM 536 N N . GLU A 1 70 ? -4.014 -7.188 5.407 1.00 98.69 70 GLU A N 1
ATOM 537 C CA . GLU A 1 70 ? -4.558 -8.444 5.945 1.00 98.69 70 GLU A CA 1
ATOM 538 C C . GLU A 1 70 ? -3.926 -8.828 7.287 1.00 98.69 70 GLU A C 1
ATOM 540 O O . GLU A 1 70 ? -4.632 -9.189 8.228 1.00 98.69 70 GLU A O 1
ATOM 545 N N . GLU A 1 71 ? -2.606 -8.689 7.418 1.00 98.69 71 GLU A N 1
ATOM 546 C CA . GLU A 1 71 ? -1.892 -8.957 8.670 1.00 98.69 71 GLU A CA 1
ATOM 547 C C . GLU A 1 71 ? -2.373 -8.043 9.805 1.00 98.69 71 GLU A C 1
ATOM 549 O O . GLU A 1 71 ? -2.607 -8.511 10.921 1.00 98.69 71 GLU A O 1
ATOM 554 N N . VAL A 1 72 ? -2.589 -6.754 9.522 1.00 98.75 72 VAL A N 1
ATOM 555 C CA . VAL A 1 72 ? -3.124 -5.796 10.499 1.00 98.75 72 VAL A CA 1
ATOM 556 C C . VAL A 1 72 ? -4.554 -6.147 10.907 1.00 98.75 72 VAL A C 1
ATOM 558 O O . VAL A 1 72 ? -4.855 -6.176 12.105 1.00 98.75 72 VAL A O 1
ATOM 561 N N . ARG A 1 73 ? -5.430 -6.444 9.937 1.00 98.62 73 ARG A N 1
ATOM 562 C CA . ARG A 1 73 ? -6.817 -6.857 10.205 1.00 98.62 73 ARG A CA 1
ATOM 563 C C . ARG A 1 73 ? -6.846 -8.101 11.090 1.00 98.62 73 ARG A C 1
ATOM 565 O O . ARG A 1 73 ? -7.552 -8.117 12.096 1.00 98.62 73 ARG A O 1
ATOM 572 N N . ALA A 1 74 ? -6.040 -9.110 10.760 1.00 98.62 74 ALA A N 1
ATOM 573 C CA . ALA A 1 74 ? -5.973 -10.365 11.500 1.00 98.62 74 ALA A CA 1
ATOM 574 C C . ALA A 1 74 ? -5.418 -10.197 12.924 1.00 98.62 74 ALA A C 1
ATOM 576 O O . ALA A 1 74 ? -5.906 -10.845 13.849 1.00 98.62 74 ALA A O 1
ATOM 577 N N . ALA A 1 75 ? -4.411 -9.337 13.112 1.00 98.44 75 ALA A N 1
ATOM 578 C CA . ALA A 1 75 ? -3.759 -9.150 14.405 1.00 98.44 75 ALA A CA 1
ATOM 579 C C . ALA A 1 75 ? -4.575 -8.292 15.385 1.00 98.44 75 ALA A C 1
ATOM 581 O O . ALA A 1 75 ? -4.561 -8.567 16.586 1.00 98.44 75 ALA A O 1
ATOM 582 N N . TYR A 1 76 ? -5.276 -7.263 14.894 1.00 98.31 76 TYR A N 1
ATOM 583 C CA . TYR A 1 76 ? -5.864 -6.231 15.757 1.00 98.31 76 TYR A CA 1
ATOM 584 C C . TYR A 1 76 ? -7.375 -6.042 15.606 1.00 98.31 76 TYR A C 1
ATOM 586 O O . TYR A 1 76 ? -7.979 -5.374 16.443 1.00 98.31 76 TYR A O 1
ATOM 594 N N . GLY A 1 77 ? -8.000 -6.605 14.567 1.00 97.94 77 GLY A N 1
ATOM 595 C CA . GLY A 1 77 ? -9.442 -6.474 14.342 1.00 97.94 77 GLY A CA 1
ATOM 596 C C . GLY A 1 77 ? -9.911 -5.036 14.091 1.00 97.94 77 GLY A C 1
ATOM 597 O O . GLY A 1 77 ? -11.062 -4.718 14.386 1.00 97.94 77 GLY A O 1
ATOM 598 N N . ILE A 1 78 ? -9.026 -4.165 13.592 1.00 98.38 78 ILE A N 1
ATOM 599 C CA . ILE A 1 78 ? -9.360 -2.791 13.191 1.00 98.38 78 ILE A CA 1
ATOM 600 C C . ILE A 1 78 ? -9.702 -2.706 11.705 1.00 98.38 78 ILE A C 1
ATOM 602 O O . ILE A 1 78 ? -9.289 -3.550 10.908 1.00 98.38 78 ILE A O 1
ATOM 606 N N . GLU A 1 79 ? -10.403 -1.639 11.326 1.00 98.38 79 GLU A N 1
ATOM 607 C CA . GLU A 1 79 ? -10.663 -1.330 9.922 1.00 98.38 79 GLU A CA 1
ATOM 608 C C . GLU A 1 79 ? -9.373 -0.897 9.216 1.00 98.38 79 GLU A C 1
ATOM 610 O O . GLU A 1 79 ? -8.598 -0.093 9.736 1.00 98.38 79 GLU A O 1
ATOM 615 N N . VAL A 1 80 ? -9.146 -1.396 8.003 1.00 98.69 80 VAL A N 1
ATOM 616 C CA . VAL A 1 80 ? -7.996 -0.995 7.184 1.00 98.69 80 VAL A CA 1
ATOM 617 C C . VAL A 1 80 ? -8.500 -0.648 5.793 1.00 98.69 80 VAL A C 1
ATOM 619 O O . VAL A 1 80 ? -8.955 -1.529 5.068 1.00 98.69 80 VAL A O 1
ATOM 622 N N . GLY A 1 81 ? -8.429 0.623 5.409 1.00 98.56 81 GLY A 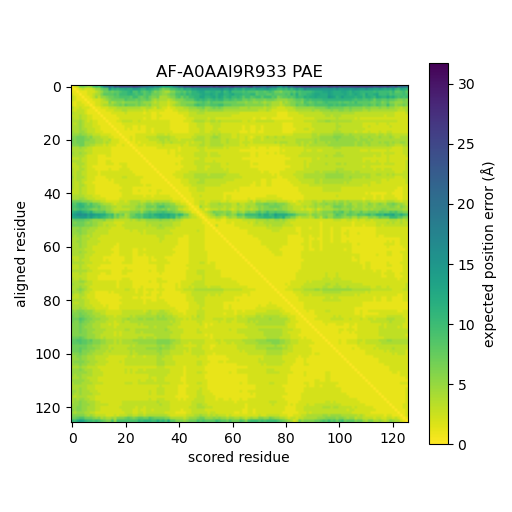N 1
ATOM 623 C CA . GLY A 1 81 ? -8.523 1.028 4.007 1.00 98.56 81 GLY A CA 1
ATOM 624 C C . GLY A 1 81 ? -7.146 0.936 3.360 1.00 98.56 81 GLY A C 1
ATOM 625 O O . GLY A 1 81 ? -6.150 1.221 4.019 1.00 98.56 81 GLY A O 1
ATOM 626 N N . VAL A 1 82 ? -7.065 0.543 2.089 1.00 98.75 82 VAL A N 1
ATOM 627 C CA . VAL A 1 82 ? -5.791 0.490 1.353 1.00 98.75 82 VAL A CA 1
ATOM 628 C C . VAL A 1 82 ? -5.786 1.549 0.262 1.00 98.75 82 VAL A C 1
ATOM 630 O O . VAL A 1 82 ? -6.734 1.646 -0.517 1.00 98.75 82 VAL A O 1
ATOM 633 N N . VAL A 1 83 ? -4.711 2.331 0.210 1.00 98.50 83 VAL A N 1
ATOM 634 C CA . VAL A 1 83 ? -4.463 3.342 -0.821 1.00 98.50 83 VAL A CA 1
ATOM 635 C C . VAL A 1 83 ? -3.261 2.892 -1.639 1.00 98.50 83 VAL A C 1
ATOM 637 O O . VAL A 1 83 ? -2.160 2.760 -1.097 1.00 98.50 83 VAL A O 1
ATOM 640 N N . LEU A 1 84 ? -3.470 2.615 -2.925 1.00 98.38 84 LEU A N 1
ATOM 641 C CA . LEU A 1 84 ? -2.422 2.144 -3.832 1.00 98.38 84 LEU A CA 1
ATOM 642 C C . LEU A 1 84 ? -2.113 3.212 -4.867 1.00 98.38 84 LEU A C 1
ATOM 644 O O . LEU 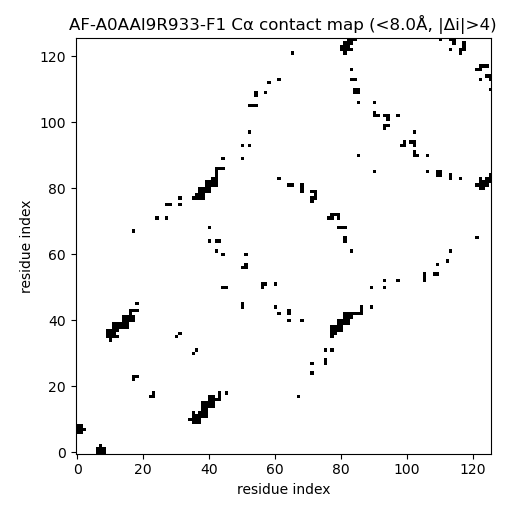A 1 84 ? -3.009 3.739 -5.502 1.00 98.38 84 LEU A O 1
ATOM 648 N N . GLY A 1 85 ? -0.834 3.464 -5.101 1.00 97.81 85 GLY A N 1
ATOM 649 C CA . GLY A 1 85 ? -0.392 4.395 -6.128 1.00 97.81 85 GLY A CA 1
ATOM 650 C C . GLY A 1 85 ? 1.130 4.443 -6.182 1.00 97.81 85 GLY A C 1
ATOM 651 O O . GLY A 1 85 ? 1.797 4.145 -5.186 1.00 97.81 85 GLY A O 1
ATOM 652 N N . PRO A 1 86 ? 1.739 4.736 -7.340 1.00 96.88 86 PRO A N 1
ATOM 653 C CA . PRO A 1 86 ? 3.187 4.821 -7.434 1.00 96.88 86 PRO A CA 1
ATOM 654 C C . PRO A 1 86 ? 3.693 6.061 -6.696 1.00 96.88 86 PRO A C 1
ATOM 656 O O . PRO A 1 86 ? 3.314 7.192 -6.998 1.00 96.88 86 PRO A O 1
ATOM 659 N N . HIS A 1 87 ? 4.610 5.861 -5.752 1.00 94.31 87 HIS A N 1
ATOM 660 C CA . HIS A 1 87 ? 5.193 6.969 -5.004 1.00 94.31 87 HIS A CA 1
ATOM 661 C C . HIS A 1 87 ? 6.035 7.878 -5.935 1.00 94.31 87 HIS A C 1
ATOM 663 O O . HIS A 1 87 ? 6.935 7.369 -6.610 1.00 94.31 87 HIS A O 1
ATOM 669 N N . PRO A 1 88 ? 5.843 9.214 -5.955 1.00 92.50 88 PRO A N 1
ATOM 670 C CA . PRO A 1 88 ? 6.547 10.109 -6.888 1.00 92.50 88 PRO A CA 1
ATOM 671 C C . PRO A 1 88 ? 8.078 10.064 -6.781 1.00 92.50 88 PRO A C 1
ATOM 673 O O . PRO A 1 88 ? 8.780 10.170 -7.780 1.00 92.50 88 PRO A O 1
ATOM 676 N N . VAL A 1 89 ? 8.610 9.852 -5.573 1.00 94.75 89 VAL A N 1
ATOM 677 C CA . VAL A 1 89 ? 10.063 9.690 -5.363 1.00 94.75 89 VAL A CA 1
ATOM 678 C C . VAL A 1 89 ? 10.604 8.419 -6.030 1.00 94.75 89 VAL A C 1
ATOM 680 O O . VAL A 1 89 ? 11.730 8.418 -6.505 1.00 94.75 89 VAL A O 1
ATOM 683 N N . VAL A 1 90 ? 9.807 7.350 -6.151 1.00 95.50 90 VAL A N 1
ATOM 684 C CA . VAL A 1 90 ? 10.243 6.152 -6.890 1.00 95.50 90 VAL A CA 1
ATOM 685 C C . VAL A 1 90 ? 10.410 6.451 -8.374 1.00 95.50 90 VAL A C 1
ATOM 687 O O . VAL A 1 90 ? 11.389 6.005 -8.965 1.00 95.50 90 VAL A O 1
ATOM 690 N N . TRP A 1 91 ? 9.519 7.260 -8.951 1.00 96.50 91 TRP A N 1
ATOM 691 C CA . TRP A 1 91 ? 9.676 7.729 -10.328 1.00 96.50 91 TRP A CA 1
ATOM 692 C C . TRP A 1 91 ? 10.987 8.500 -10.521 1.00 96.50 91 TRP A C 1
ATOM 694 O O . TRP A 1 91 ? 11.699 8.242 -11.487 1.00 96.50 91 TRP A O 1
ATOM 704 N N . GLU A 1 92 ? 11.351 9.380 -9.583 1.00 95.75 92 GLU A N 1
ATOM 705 C CA . GLU A 1 92 ? 12.622 10.118 -9.633 1.00 95.75 92 GLU A CA 1
ATOM 706 C C . GLU A 1 92 ? 13.834 9.171 -9.620 1.00 95.75 92 GLU A C 1
ATOM 708 O O . GLU A 1 92 ? 14.684 9.255 -10.511 1.00 95.75 92 GLU A O 1
ATOM 713 N N . HIS A 1 93 ? 13.850 8.183 -8.720 1.00 95.12 93 HIS A N 1
ATOM 714 C CA . HIS A 1 93 ? 14.905 7.167 -8.679 1.00 95.12 93 HIS A CA 1
ATOM 715 C C . HIS A 1 93 ? 14.971 6.306 -9.948 1.00 95.12 93 HIS A C 1
ATOM 717 O O . HIS A 1 93 ? 16.061 5.923 -10.373 1.00 95.12 93 HIS A O 1
ATOM 723 N N . GLN A 1 94 ? 13.830 6.005 -10.571 1.00 96.81 94 GLN A N 1
ATOM 724 C CA . GLN A 1 94 ? 13.738 5.193 -11.788 1.00 96.81 94 GLN A CA 1
ATOM 725 C C . GLN A 1 94 ? 14.282 5.902 -13.037 1.00 96.81 94 GLN A C 1
ATOM 727 O O . GLN A 1 94 ? 14.673 5.225 -13.991 1.00 96.81 94 GLN A O 1
ATOM 732 N N . ILE A 1 95 ? 14.357 7.241 -13.053 1.00 97.69 95 ILE A N 1
ATOM 733 C CA . ILE A 1 95 ? 14.901 7.995 -14.196 1.00 97.69 95 ILE A CA 1
ATOM 734 C C . ILE A 1 95 ? 16.355 7.597 -14.475 1.00 97.69 95 ILE A C 1
ATOM 736 O O . ILE A 1 95 ? 16.741 7.506 -15.640 1.00 97.69 95 ILE A O 1
ATOM 740 N N . VAL A 1 96 ? 17.156 7.341 -13.437 1.00 95.81 96 VAL A N 1
ATOM 741 C CA . VAL A 1 96 ? 18.580 6.997 -13.581 1.00 95.81 96 VAL A CA 1
ATOM 742 C C . VAL A 1 96 ? 18.788 5.663 -14.323 1.00 95.81 96 VAL A C 1
ATOM 744 O O . VAL A 1 96 ? 19.510 5.668 -15.321 1.00 95.81 96 VAL A O 1
ATOM 747 N N . PRO A 1 97 ? 18.179 4.533 -13.907 1.00 96.06 97 PRO A N 1
ATOM 748 C CA . PRO A 1 97 ? 18.350 3.252 -14.593 1.00 96.06 97 PRO A CA 1
ATOM 749 C C . PRO A 1 97 ? 17.510 3.089 -15.871 1.00 96.06 97 PRO A C 1
ATOM 751 O O . PRO A 1 97 ? 17.935 2.363 -16.767 1.00 96.06 97 PRO A O 1
ATOM 754 N N . LEU A 1 98 ? 16.334 3.723 -15.983 1.00 97.62 98 LEU A N 1
ATOM 755 C CA . LEU A 1 98 ? 15.395 3.488 -17.098 1.00 97.62 98 LEU A CA 1
ATOM 756 C C . LEU A 1 98 ? 15.378 4.610 -18.147 1.00 97.62 98 LEU A C 1
ATOM 758 O O . LEU A 1 98 ? 14.938 4.406 -19.280 1.00 97.62 98 LEU A O 1
ATOM 762 N N . GLY A 1 99 ? 15.831 5.807 -17.776 1.00 98.25 99 GLY A N 1
ATOM 763 C CA . GLY A 1 99 ? 15.621 7.031 -18.540 1.00 98.25 99 GLY A CA 1
ATOM 764 C C . GLY A 1 99 ? 14.222 7.624 -18.337 1.00 98.25 99 GLY A C 1
ATOM 765 O O . GLY A 1 99 ? 13.247 6.920 -18.073 1.00 98.25 99 GLY A O 1
ATOM 766 N N . LEU A 1 100 ? 14.113 8.947 -18.514 1.00 98.19 100 LEU A N 1
ATOM 767 C CA . LEU A 1 100 ? 12.893 9.723 -18.241 1.00 98.19 100 LEU A CA 1
ATOM 768 C C . LEU A 1 100 ? 11.644 9.148 -18.918 1.00 98.19 100 LEU A C 1
ATOM 770 O O . LEU A 1 100 ? 10.614 8.985 -18.274 1.00 98.19 100 LEU A O 1
ATOM 774 N N . LYS A 1 101 ? 11.741 8.816 -20.212 1.00 98.50 101 LYS A N 1
ATOM 775 C CA . LYS A 1 101 ? 10.603 8.307 -20.985 1.00 98.50 101 LYS A CA 1
ATOM 776 C C . LYS A 1 101 ? 10.051 7.013 -20.381 1.00 98.50 101 LYS A C 1
ATOM 778 O O . LYS A 1 101 ? 8.859 6.946 -20.102 1.00 98.50 101 LYS A O 1
ATOM 783 N N . ARG A 1 102 ? 10.910 6.012 -20.152 1.00 98.44 102 ARG A N 1
ATOM 784 C CA . ARG A 1 102 ? 10.463 4.713 -19.637 1.00 98.44 102 ARG A CA 1
ATOM 785 C C . ARG A 1 102 ? 10.018 4.804 -18.179 1.00 98.44 102 ARG A C 1
ATOM 787 O O . ARG A 1 102 ? 9.027 4.177 -17.833 1.00 98.44 102 ARG A O 1
ATOM 794 N N . ALA A 1 103 ? 10.691 5.607 -17.353 1.00 98.31 103 ALA A N 1
ATOM 795 C CA . ALA A 1 103 ? 10.261 5.857 -15.976 1.00 98.31 103 ALA A CA 1
ATOM 796 C C . ALA A 1 103 ? 8.851 6.475 -15.927 1.00 98.31 103 ALA A C 1
ATOM 798 O O . ALA A 1 103 ? 8.009 6.036 -15.150 1.00 98.31 103 ALA A O 1
ATOM 799 N N . THR A 1 104 ? 8.557 7.454 -16.790 1.00 98.31 104 THR A N 1
ATOM 800 C CA . THR A 1 104 ? 7.213 8.047 -16.888 1.00 98.31 104 THR A CA 1
ATOM 801 C C . THR A 1 104 ? 6.170 7.052 -17.400 1.00 98.31 104 THR A C 1
ATOM 803 O O . THR A 1 104 ? 5.078 6.999 -16.842 1.00 98.31 104 THR A O 1
ATOM 806 N N . GLU A 1 105 ? 6.486 6.247 -18.419 1.00 98.69 105 GLU A N 1
ATOM 807 C CA . GLU A 1 105 ? 5.587 5.182 -18.896 1.00 98.69 105 GLU A CA 1
ATOM 808 C C . GLU A 1 105 ? 5.273 4.182 -17.777 1.00 98.69 105 GLU A C 1
ATOM 810 O O . GLU A 1 105 ? 4.106 3.907 -17.514 1.00 98.69 105 GLU A O 1
ATOM 815 N N . LEU A 1 106 ? 6.296 3.718 -17.055 1.00 98.62 106 LEU A N 1
ATOM 816 C CA . LEU A 1 106 ? 6.135 2.788 -15.942 1.00 98.62 106 LEU A CA 1
ATOM 817 C C . LEU A 1 106 ? 5.305 3.385 -14.794 1.00 98.62 106 LEU A C 1
ATOM 819 O O . LEU A 1 106 ? 4.477 2.692 -14.209 1.00 98.62 106 LEU A O 1
ATOM 823 N N . HIS A 1 107 ? 5.477 4.672 -14.486 1.00 98.25 107 HIS A N 1
ATOM 824 C CA . HIS A 1 107 ? 4.654 5.353 -13.487 1.00 98.25 107 HIS A CA 1
ATOM 825 C C . HIS A 1 107 ? 3.167 5.338 -13.878 1.00 98.25 107 HIS A C 1
ATOM 827 O O . HIS A 1 107 ? 2.316 5.040 -13.046 1.00 98.25 107 HIS A O 1
ATOM 833 N N . LEU A 1 108 ? 2.838 5.602 -15.146 1.00 98.50 108 LEU A N 1
ATOM 834 C CA . LEU A 1 108 ? 1.455 5.550 -15.639 1.00 98.50 108 LEU A CA 1
ATOM 835 C C . LEU A 1 108 ? 0.897 4.117 -15.686 1.00 98.50 108 LEU A C 1
ATOM 837 O O . LEU A 1 108 ? -0.279 3.906 -15.381 1.00 98.50 108 LEU A O 1
ATOM 841 N N . GLU A 1 109 ? 1.732 3.132 -16.028 1.00 98.69 109 GLU A N 1
ATOM 842 C CA . GLU A 1 109 ? 1.385 1.706 -15.942 1.00 98.69 109 GLU A CA 1
ATOM 843 C C . GLU A 1 109 ? 1.049 1.317 -14.491 1.00 98.69 109 GLU A C 1
ATOM 845 O O . GLU A 1 109 ? 0.044 0.652 -14.251 1.00 98.69 109 GLU A O 1
ATOM 850 N N . ALA A 1 110 ? 1.825 1.794 -13.514 1.00 98.50 110 ALA A N 1
ATOM 851 C CA . ALA A 1 110 ? 1.576 1.555 -12.095 1.00 98.50 110 ALA A CA 1
ATOM 852 C C . ALA A 1 110 ? 0.309 2.260 -11.574 1.00 98.50 110 ALA A C 1
ATOM 854 O O . ALA A 1 110 ? -0.433 1.665 -10.796 1.00 98.50 110 ALA A O 1
ATOM 855 N N . VAL A 1 111 ? 0.006 3.485 -12.034 1.00 98.56 111 VAL A N 1
ATOM 856 C CA . VAL A 1 111 ? -1.294 4.135 -11.756 1.00 98.56 111 VAL A CA 1
ATOM 857 C C . VAL A 1 111 ? -2.441 3.281 -12.296 1.00 98.56 111 VAL A C 1
ATOM 859 O O . VAL A 1 111 ? -3.428 3.071 -11.597 1.00 98.56 111 VAL A O 1
ATOM 862 N N . SER A 1 112 ? -2.307 2.766 -13.520 1.00 98.62 112 SER A N 1
ATOM 863 C CA . SER A 1 112 ? -3.335 1.917 -14.136 1.00 98.62 112 SER A CA 1
ATOM 864 C C . SER A 1 112 ? -3.528 0.618 -13.348 1.00 98.62 112 SER A C 1
ATOM 866 O O . SER A 1 112 ? -4.656 0.249 -13.050 1.00 98.62 112 SER A O 1
ATOM 868 N N . LEU A 1 113 ? -2.437 -0.014 -12.905 1.00 98.75 113 LEU A N 1
ATOM 869 C CA . LEU A 1 113 ? -2.487 -1.190 -12.032 1.00 98.75 113 LEU A CA 1
ATOM 870 C C . LEU A 1 113 ? -3.182 -0.903 -10.689 1.00 98.75 113 LEU A C 1
ATOM 872 O O . LEU A 1 113 ? -3.921 -1.742 -10.182 1.00 98.75 113 LEU A O 1
ATOM 876 N N . ALA A 1 114 ? -2.944 0.266 -10.092 1.00 98.62 114 ALA A N 1
ATOM 877 C CA . ALA A 1 114 ? -3.627 0.654 -8.863 1.00 98.62 114 ALA A CA 1
ATOM 878 C C . ALA A 1 114 ? -5.137 0.850 -9.089 1.00 98.62 114 ALA A C 1
ATOM 880 O O . ALA A 1 114 ? -5.935 0.432 -8.252 1.00 98.62 114 ALA A O 1
ATOM 881 N N . LEU A 1 115 ? -5.536 1.418 -10.233 1.00 98.69 115 LEU A N 1
ATOM 882 C CA . LEU A 1 115 ? -6.943 1.522 -10.628 1.00 98.69 115 LEU A CA 1
ATOM 883 C C . LEU A 1 115 ? -7.602 0.146 -10.803 1.00 98.69 115 LEU A C 1
ATOM 885 O O . LEU A 1 115 ? -8.726 -0.019 -10.338 1.00 98.69 115 LEU A O 1
ATOM 889 N N . ASP A 1 116 ? -6.902 -0.840 -11.374 1.00 98.56 116 ASP A N 1
ATOM 890 C CA . ASP A 1 116 ? -7.411 -2.217 -11.487 1.00 98.56 116 ASP A CA 1
ATOM 891 C C . ASP A 1 116 ? -7.732 -2.811 -10.098 1.00 98.56 116 ASP A C 1
ATOM 893 O O . ASP A 1 116 ? -8.781 -3.424 -9.901 1.00 98.56 116 ASP A O 1
ATOM 897 N N . HIS A 1 117 ? -6.862 -2.589 -9.104 1.00 98.62 117 HIS A N 1
ATOM 898 C CA . HIS A 1 117 ? -7.109 -3.013 -7.719 1.00 98.62 117 HIS A CA 1
ATOM 899 C C . HIS A 1 117 ? -8.271 -2.259 -7.059 1.00 98.62 117 HIS A C 1
ATOM 901 O O . HIS A 1 117 ? -8.999 -2.836 -6.250 1.00 98.62 117 HIS A O 1
ATOM 907 N N . ILE A 1 118 ? -8.467 -0.981 -7.394 1.00 98.50 118 ILE A N 1
ATOM 908 C CA . ILE A 1 118 ? -9.611 -0.202 -6.905 1.00 98.50 118 ILE A CA 1
ATOM 909 C C . ILE A 1 118 ? -10.917 -0.735 -7.502 1.00 98.50 118 ILE A C 1
ATOM 911 O O . ILE A 1 118 ? -11.897 -0.906 -6.780 1.00 98.50 118 ILE A O 1
ATOM 915 N N . GLU A 1 119 ? -10.936 -1.049 -8.799 1.00 98.31 119 GLU A N 1
ATOM 916 C CA . GLU A 1 119 ? -12.099 -1.650 -9.463 1.00 98.31 119 GLU A CA 1
ATOM 917 C C . GLU A 1 119 ? -12.422 -3.046 -8.905 1.00 98.31 119 GLU A C 1
ATOM 919 O O . GLU A 1 119 ? -13.594 -3.388 -8.737 1.00 98.31 119 GLU A O 1
ATOM 924 N N . ALA A 1 120 ? -11.396 -3.826 -8.549 1.00 98.06 120 ALA A N 1
ATOM 925 C CA . ALA A 1 120 ? -11.548 -5.129 -7.902 1.00 98.06 120 ALA A CA 1
ATOM 926 C C . ALA A 1 120 ? -12.022 -5.048 -6.435 1.00 98.06 120 ALA A C 1
ATOM 928 O O . ALA A 1 120 ? -12.497 -6.047 -5.892 1.00 98.06 120 ALA A O 1
ATOM 929 N N . GLY A 1 121 ? -11.926 -3.875 -5.799 1.00 97.88 121 GLY A N 1
ATOM 930 C CA . GLY A 1 121 ? -12.255 -3.669 -4.386 1.00 97.88 121 GLY A CA 1
ATOM 931 C C . GLY A 1 121 ? -11.125 -4.015 -3.408 1.00 97.88 121 GLY A C 1
ATOM 932 O O . GLY A 1 121 ? -11.357 -4.020 -2.200 1.00 97.88 121 GLY A O 1
ATOM 933 N N . ASP A 1 122 ? -9.911 -4.270 -3.904 1.00 98.06 122 ASP A N 1
ATOM 934 C CA . ASP A 1 122 ? -8.720 -4.537 -3.084 1.00 98.06 122 ASP A CA 1
ATOM 935 C C . ASP A 1 122 ? -8.177 -3.253 -2.426 1.00 98.06 122 ASP A C 1
ATOM 937 O O . ASP A 1 122 ? -7.587 -3.284 -1.343 1.00 98.06 122 ASP A O 1
ATOM 941 N N . ALA A 1 123 ? -8.377 -2.110 -3.087 1.00 98.31 123 ALA A N 1
ATOM 942 C CA . ALA A 1 123 ? -7.998 -0.778 -2.629 1.00 98.31 123 ALA A CA 1
ATOM 943 C C . ALA A 1 123 ? -9.173 0.199 -2.775 1.00 98.31 123 ALA A C 1
ATOM 945 O O . ALA A 1 123 ? -10.109 -0.044 -3.530 1.00 98.31 123 ALA A O 1
ATOM 946 N N . VAL A 1 124 ? -9.140 1.313 -2.043 1.00 97.50 124 VAL A N 1
ATOM 947 C CA . VAL A 1 124 ? -10.266 2.264 -1.996 1.00 97.50 124 VAL A CA 1
ATOM 948 C C . VAL A 1 124 ? -9.974 3.603 -2.670 1.00 97.50 124 VAL A C 1
ATOM 950 O O . VAL A 1 124 ? -10.916 4.312 -3.023 1.00 97.50 124 VAL A O 1
ATOM 953 N N . CYS A 1 125 ? -8.701 3.960 -2.874 1.00 94.06 125 CYS A N 1
ATOM 954 C CA . CYS A 1 125 ? -8.299 5.139 -3.644 1.00 94.06 125 CYS A CA 1
ATOM 955 C C . CYS A 1 125 ? -6.823 5.091 -4.088 1.00 94.06 125 CYS A C 1
ATOM 957 O O . C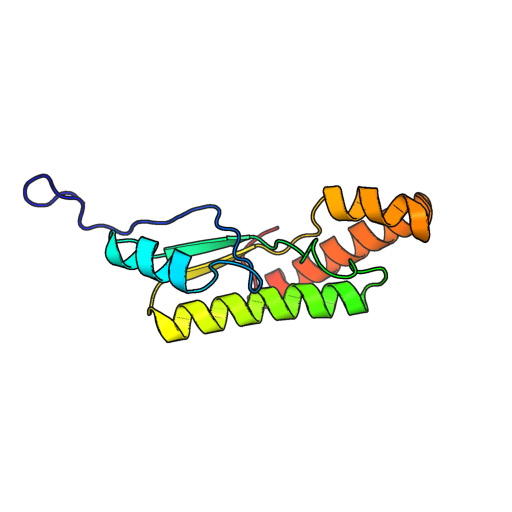YS A 1 125 ? -6.083 4.177 -3.705 1.00 94.06 125 CYS A O 1
ATOM 959 N N . LEU A 1 126 ? -6.444 6.086 -4.905 1.00 88.31 126 LEU A N 1
ATOM 960 C CA . LEU A 1 126 ? -5.075 6.401 -5.340 1.00 88.31 126 LEU A CA 1
ATOM 961 C C . LEU A 1 126 ? -4.344 7.301 -4.336 1.00 88.31 126 LEU A C 1
ATOM 963 O O . LEU A 1 126 ? -5.029 8.162 -3.736 1.00 88.31 126 LEU A O 1
#

Foldseek 3Di:
DDDPNDDPDADEAEEDEADPVDCQVVVLVVCVVVVHAEYEHEQDAPPVDDQDLAVVSLVVSVVVSLVSQVVSCVPRVHYYAYEFADDVVSLVVNCVVPNNVSSVVRRVSRRVVRVVCCVVVSHVYD